Protein AF-A0A8T0XXR9-F1 (afdb_monomer_lite)

pLDDT: mean 85.79, std 13.53, range [44.84, 97.19]

Radius of gyration: 13.16 Å; chains: 1; bounding box: 33×30×31 Å

Organism: NCBI:txid29920

Foldseek 3Di:
DVVCCQAVQLLVVLLVLLCCVVPPPDPCNPVVCVVCVCSNQRNLCVVLVVDDDPVSVCSSVVVSVVSSVVSNVVVVVD

Structure (mmCIF, N/CA/C/O backbone):
data_AF-A0A8T0XXR9-F1
#
_entry.id   AF-A0A8T0XXR9-F1
#
loop_
_atom_site.group_PDB
_atom_site.id
_atom_site.type_symbol
_atom_site.label_atom_id
_atom_site.label_alt_id
_atom_site.label_comp_id
_atom_site.label_asym_id
_atom_site.label_entity_id
_atom_site.label_seq_id
_atom_site.pdbx_PDB_ins_code
_atom_site.Cartn_x
_atom_site.Cartn_y
_atom_site.Cartn_z
_atom_site.occupancy
_atom_site.B_iso_or_equiv
_atom_site.auth_seq_id
_atom_site.auth_comp_id
_atom_site.auth_asym_id
_atom_site.auth_atom_id
_atom_site.pdbx_PDB_model_num
ATOM 1 N N . MET A 1 1 ? 11.092 -20.895 -2.680 1.00 51.12 1 MET A N 1
ATOM 2 C CA . MET A 1 1 ? 10.299 -20.397 -1.528 1.00 51.12 1 MET A CA 1
ATOM 3 C C . MET A 1 1 ? 10.380 -18.877 -1.360 1.00 51.12 1 MET A C 1
ATOM 5 O O . MET A 1 1 ? 9.406 -18.305 -0.898 1.00 51.12 1 MET A O 1
ATOM 9 N N . THR A 1 2 ? 11.460 -18.217 -1.795 1.00 55.09 2 THR A N 1
ATOM 10 C CA . THR A 1 2 ? 11.679 -16.763 -1.644 1.00 55.09 2 THR A CA 1
ATOM 11 C C . THR A 1 2 ? 10.698 -15.872 -2.423 1.00 55.09 2 THR A C 1
ATOM 13 O O . THR A 1 2 ? 10.275 -14.842 -1.906 1.00 55.09 2 THR A O 1
ATOM 16 N N . GLU A 1 3 ? 10.257 -16.278 -3.618 1.00 50.03 3 GLU A N 1
ATOM 17 C CA . GLU A 1 3 ? 9.279 -15.498 -4.399 1.00 50.03 3 GLU A CA 1
ATOM 18 C C . GLU A 1 3 ? 7.903 -15.465 -3.718 1.00 50.03 3 GLU A C 1
ATOM 20 O O . GLU A 1 3 ? 7.296 -14.409 -3.588 1.00 50.03 3 GLU A O 1
ATOM 25 N N . ALA A 1 4 ? 7.427 -16.591 -3.177 1.00 51.19 4 ALA A N 1
ATOM 26 C CA . ALA A 1 4 ? 6.133 -16.639 -2.492 1.00 51.19 4 ALA A CA 1
ATOM 27 C C . ALA A 1 4 ? 6.077 -15.699 -1.272 1.00 51.19 4 ALA A C 1
ATOM 29 O O . ALA A 1 4 ? 5.043 -15.076 -1.032 1.00 51.19 4 ALA A O 1
ATOM 30 N N . SER A 1 5 ? 7.185 -15.554 -0.535 1.00 54.81 5 SER A N 1
ATOM 31 C CA . SER A 1 5 ? 7.311 -14.569 0.547 1.00 54.81 5 SER A CA 1
ATOM 32 C C . SER A 1 5 ? 7.378 -13.129 0.030 1.00 54.81 5 SER A C 1
ATOM 34 O O . SER A 1 5 ? 6.740 -12.259 0.612 1.00 54.81 5 SER A O 1
ATOM 36 N N . GLN A 1 6 ? 8.068 -12.876 -1.087 1.00 56.50 6 GLN A N 1
ATOM 37 C CA . GLN A 1 6 ? 8.175 -11.535 -1.681 1.00 56.50 6 GLN A CA 1
ATOM 38 C C . GLN A 1 6 ? 6.847 -11.016 -2.245 1.00 56.50 6 GLN A C 1
ATOM 40 O O . GLN A 1 6 ? 6.643 -9.809 -2.272 1.00 56.50 6 GLN A O 1
ATOM 45 N N . PHE A 1 7 ? 5.935 -11.902 -2.659 1.00 59.50 7 PHE A N 1
ATOM 46 C CA . PHE A 1 7 ? 4.639 -11.511 -3.226 1.00 59.50 7 PHE A CA 1
ATOM 47 C C . PHE A 1 7 ? 3.467 -11.592 -2.234 1.00 59.50 7 PHE A C 1
ATOM 49 O O . PHE A 1 7 ? 2.567 -10.755 -2.295 1.00 59.50 7 PHE A O 1
ATOM 56 N N . ARG A 1 8 ? 3.439 -12.559 -1.298 1.00 69.12 8 ARG A N 1
ATOM 57 C CA . ARG A 1 8 ? 2.328 -12.658 -0.322 1.00 69.12 8 ARG A CA 1
ATOM 58 C C . ARG A 1 8 ? 2.428 -11.646 0.814 1.00 69.12 8 ARG A C 1
ATOM 60 O O . ARG A 1 8 ? 1.391 -11.153 1.252 1.00 69.12 8 ARG A O 1
ATOM 67 N N . ILE A 1 9 ? 3.636 -11.354 1.298 1.00 83.50 9 ILE A N 1
ATOM 68 C CA . ILE A 1 9 ? 3.822 -10.500 2.480 1.00 83.50 9 ILE A CA 1
ATOM 69 C C . ILE A 1 9 ? 3.374 -9.050 2.209 1.00 83.50 9 ILE A C 1
ATOM 71 O O . ILE A 1 9 ? 2.592 -8.540 3.012 1.00 83.50 9 ILE A O 1
ATOM 75 N N . PRO A 1 10 ? 3.726 -8.404 1.075 1.00 88.62 10 PRO A N 1
ATOM 76 C CA . PRO A 1 10 ? 3.289 -7.030 0.800 1.00 88.62 10 PRO A CA 1
ATOM 77 C C . PRO A 1 10 ? 1.768 -6.884 0.723 1.00 88.62 10 PRO A C 1
ATOM 79 O O . PRO A 1 10 ? 1.192 -5.952 1.281 1.00 88.62 10 PRO A O 1
ATOM 82 N N . TYR A 1 11 ? 1.084 -7.845 0.091 1.00 89.81 11 TYR A N 1
ATOM 83 C CA . TYR A 1 11 ? -0.376 -7.831 0.017 1.00 89.81 11 TYR A CA 1
ATOM 84 C C . TYR A 1 11 ? -1.031 -7.972 1.399 1.00 89.81 11 TYR A C 1
ATOM 86 O O . TYR A 1 11 ? -1.927 -7.196 1.723 1.00 89.81 11 TYR A O 1
ATOM 94 N N . GLN A 1 12 ? -0.556 -8.897 2.240 1.00 90.38 12 GLN A N 1
ATOM 95 C CA . GLN A 1 12 ? -1.072 -9.061 3.605 1.00 90.38 12 GLN A CA 1
ATOM 96 C C . GLN A 1 12 ? -0.837 -7.817 4.474 1.00 90.38 12 GLN A C 1
ATOM 98 O O . GLN A 1 12 ? -1.710 -7.443 5.256 1.00 90.38 12 GLN A O 1
ATOM 103 N N . LEU A 1 13 ? 0.305 -7.144 4.308 1.00 92.00 13 LEU A N 1
ATOM 104 C CA . LEU A 1 13 ? 0.589 -5.878 4.986 1.00 92.00 13 LEU A CA 1
ATOM 105 C C . LEU A 1 13 ? -0.383 -4.773 4.555 1.00 92.00 13 LEU A C 1
ATOM 107 O O . LEU A 1 13 ? -0.935 -4.085 5.415 1.00 92.00 13 LEU A O 1
ATOM 111 N N . ARG A 1 14 ? -0.671 -4.650 3.251 1.00 94.06 14 ARG A N 1
ATOM 112 C CA . ARG A 1 14 ? -1.689 -3.710 2.747 1.00 94.06 14 ARG A CA 1
ATOM 113 C C . ARG A 1 14 ? -3.085 -4.029 3.291 1.00 94.06 14 ARG A C 1
ATOM 115 O O . ARG A 1 14 ? -3.814 -3.108 3.648 1.00 94.06 14 ARG A O 1
ATOM 122 N N . GLN A 1 15 ? -3.448 -5.309 3.420 1.00 92.88 15 GLN A N 1
ATOM 123 C CA . GLN A 1 15 ? -4.712 -5.718 4.049 1.00 92.88 15 GLN A CA 1
ATOM 124 C C . GLN A 1 15 ? -4.785 -5.299 5.518 1.00 92.88 15 GLN A C 1
ATOM 126 O O . GLN A 1 15 ? -5.784 -4.713 5.925 1.00 92.88 15 GLN A O 1
ATOM 131 N N . LEU A 1 16 ? -3.737 -5.567 6.303 1.00 91.06 16 LEU A N 1
ATOM 132 C CA . LEU A 1 16 ? -3.683 -5.173 7.711 1.00 91.06 16 LEU A CA 1
ATOM 133 C C . LEU A 1 16 ? -3.788 -3.653 7.865 1.00 91.06 16 LEU A C 1
ATOM 135 O O . LEU A 1 16 ? -4.544 -3.167 8.702 1.00 91.06 16 LEU A O 1
ATOM 139 N N . PHE A 1 17 ? -3.065 -2.909 7.031 1.00 91.44 17 PHE A N 1
ATOM 140 C CA . PHE A 1 17 ? -3.107 -1.454 7.020 1.00 91.44 17 PHE A CA 1
ATOM 141 C C . PHE A 1 17 ? -4.510 -0.919 6.696 1.00 91.44 17 PHE A C 1
ATOM 143 O O . PHE A 1 17 ? -5.016 -0.064 7.420 1.00 91.44 17 PHE A O 1
ATOM 150 N N . ALA A 1 18 ? -5.178 -1.467 5.675 1.00 91.44 18 ALA A N 1
ATOM 151 C CA . ALA A 1 18 ? -6.555 -1.104 5.343 1.00 91.44 18 ALA A CA 1
ATOM 152 C C . ALA A 1 18 ? -7.529 -1.410 6.498 1.00 91.44 18 ALA A C 1
ATOM 154 O O . ALA A 1 18 ? -8.368 -0.574 6.828 1.00 91.44 18 ALA A O 1
ATOM 155 N N . THR A 1 19 ? -7.384 -2.557 7.169 1.00 90.06 19 THR A N 1
ATOM 156 C CA . THR A 1 19 ? -8.175 -2.896 8.365 1.00 90.06 19 THR A CA 1
ATOM 157 C C . THR A 1 19 ? -7.933 -1.896 9.497 1.00 90.06 19 THR A C 1
ATOM 159 O O . THR A 1 19 ? -8.881 -1.427 10.121 1.00 90.06 19 THR A O 1
ATOM 162 N N . ILE A 1 20 ? -6.677 -1.533 9.758 1.00 87.81 20 ILE A N 1
ATOM 163 C CA . ILE A 1 20 ? -6.328 -0.545 10.783 1.00 87.81 20 ILE A CA 1
ATOM 164 C C . ILE A 1 20 ? -6.986 0.807 10.474 1.00 87.81 20 ILE A C 1
ATOM 166 O O . ILE A 1 20 ? -7.581 1.390 11.373 1.00 87.81 20 ILE A O 1
ATOM 170 N N . ILE A 1 21 ? -6.952 1.275 9.222 1.00 87.12 21 ILE A N 1
ATOM 171 C CA . ILE A 1 21 ? -7.600 2.537 8.821 1.00 87.12 21 ILE A CA 1
ATOM 172 C C . ILE A 1 21 ? -9.115 2.498 9.040 1.00 87.12 21 ILE A C 1
ATOM 174 O O . ILE A 1 21 ? -9.678 3.464 9.544 1.00 87.12 21 ILE A O 1
ATOM 178 N N . VAL A 1 22 ? -9.779 1.413 8.634 1.00 86.62 22 VAL A N 1
ATOM 179 C CA . VAL A 1 22 ? -11.247 1.320 8.695 1.00 86.62 22 VAL A CA 1
ATOM 180 C C . VAL A 1 22 ? -11.742 1.168 10.132 1.00 86.62 22 VAL A C 1
ATOM 182 O O . VAL A 1 22 ? -12.722 1.801 10.517 1.00 86.62 22 VAL A O 1
ATOM 185 N N . TYR A 1 23 ? -11.076 0.331 10.928 1.00 82.69 23 TYR A N 1
ATOM 186 C CA . TYR A 1 23 ? -11.588 -0.087 12.235 1.00 82.69 23 TYR A CA 1
ATOM 187 C C . TYR A 1 23 ? -10.918 0.603 13.425 1.00 82.69 23 TYR A C 1
ATOM 189 O O . TYR A 1 23 ? -11.439 0.527 14.537 1.00 82.69 23 TYR A O 1
ATOM 197 N N . SER A 1 24 ? -9.778 1.268 13.232 1.00 77.75 24 SER A N 1
ATOM 198 C CA . SER A 1 24 ? -9.084 1.986 14.308 1.00 77.75 24 SER A CA 1
ATOM 199 C C . SE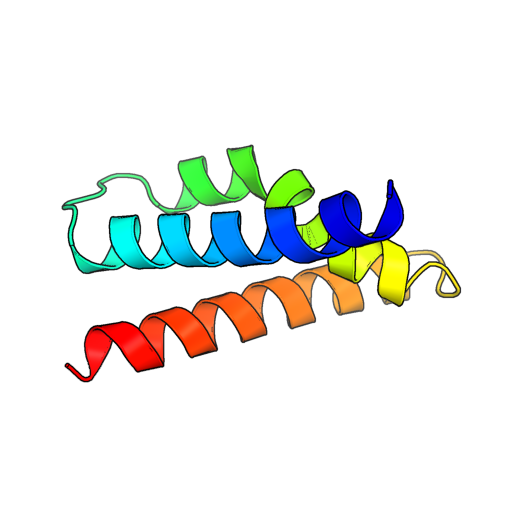R A 1 24 ? -9.199 3.492 14.091 1.00 77.75 24 SER A C 1
ATOM 201 O O . SER A 1 24 ? -9.049 3.980 12.976 1.00 77.75 24 SER A O 1
ATOM 203 N N . GLN A 1 25 ? -9.416 4.256 15.166 1.00 66.56 25 GLN A N 1
ATOM 204 C CA . GLN A 1 25 ? -9.314 5.719 15.134 1.00 66.56 25 GLN A CA 1
ATOM 205 C C . GLN A 1 25 ? -7.837 6.129 15.013 1.00 66.56 25 GLN A C 1
ATOM 207 O O . GLN A 1 25 ? -7.211 6.567 15.978 1.00 66.56 25 GLN A O 1
ATOM 212 N N . VAL A 1 26 ? -7.241 5.916 13.838 1.00 70.25 26 VAL A N 1
ATOM 213 C CA . VAL A 1 26 ? -5.846 6.278 13.579 1.00 70.25 26 VAL A CA 1
ATOM 214 C C . VAL A 1 26 ? -5.761 7.774 13.322 1.00 70.25 26 VAL A C 1
ATOM 216 O O . VAL A 1 26 ? -6.237 8.272 12.306 1.00 70.25 26 VAL A O 1
ATOM 219 N N . VAL A 1 27 ? -5.119 8.486 14.245 1.00 65.38 27 VAL A N 1
ATOM 220 C CA . VAL A 1 27 ? -4.943 9.944 14.174 1.00 65.38 27 VAL A CA 1
ATOM 221 C C . VAL A 1 27 ? -3.942 10.348 13.077 1.00 65.38 27 VAL A C 1
ATOM 223 O O . VAL A 1 27 ? -4.057 11.430 12.515 1.00 65.38 27 VAL A O 1
ATOM 226 N N . GLU A 1 28 ? -2.999 9.469 12.707 1.00 82.19 28 GLU A N 1
ATOM 227 C CA . GLU A 1 28 ? -1.877 9.799 11.809 1.00 82.19 28 GLU A CA 1
ATOM 228 C C . GLU A 1 28 ? -1.657 8.766 10.686 1.00 82.19 28 GLU A C 1
ATOM 230 O O . GLU A 1 28 ? -0.588 8.167 10.549 1.00 82.19 28 GLU A O 1
ATOM 235 N N . VAL A 1 29 ? -2.670 8.558 9.840 1.00 84.12 29 VAL A N 1
ATOM 236 C CA . VAL A 1 29 ? -2.598 7.614 8.701 1.00 84.12 29 VAL A CA 1
ATOM 237 C C . VAL A 1 29 ? -1.430 7.924 7.750 1.00 84.12 29 VAL A C 1
ATOM 239 O O . VAL A 1 29 ? -0.781 7.006 7.251 1.00 84.12 29 VAL A O 1
ATOM 242 N N . GLY A 1 30 ? -1.119 9.207 7.535 1.00 86.94 30 GLY A N 1
ATOM 243 C CA . GLY A 1 30 ? -0.017 9.631 6.665 1.00 86.94 30 GLY A CA 1
ATOM 244 C C . GLY A 1 30 ? 1.362 9.194 7.171 1.00 86.94 30 GLY A C 1
ATOM 245 O O . GLY A 1 30 ? 2.160 8.677 6.396 1.00 86.94 30 GLY A O 1
ATOM 246 N N . ALA A 1 31 ? 1.628 9.317 8.475 1.00 88.69 31 ALA A N 1
ATOM 247 C CA . ALA A 1 31 ? 2.900 8.887 9.059 1.00 88.69 31 ALA A CA 1
ATOM 248 C C . ALA A 1 31 ? 3.080 7.363 8.973 1.00 88.69 31 ALA A C 1
ATOM 250 O O . ALA A 1 31 ? 4.181 6.867 8.730 1.00 88.69 31 ALA A O 1
ATOM 251 N N . LEU A 1 32 ? 1.986 6.613 9.139 1.00 88.06 32 LEU A N 1
ATOM 252 C CA . LEU A 1 32 ? 1.996 5.159 9.006 1.00 88.06 32 LEU A CA 1
ATOM 253 C C . LEU A 1 32 ? 2.243 4.726 7.553 1.00 88.06 32 LEU A C 1
ATOM 255 O O . LEU A 1 32 ? 2.987 3.777 7.321 1.00 88.06 32 LEU A O 1
ATOM 259 N N . TRP A 1 33 ? 1.655 5.436 6.587 1.00 90.50 33 TRP A N 1
ATOM 260 C CA . TRP A 1 33 ? 1.903 5.217 5.163 1.00 90.50 33 TRP A CA 1
ATOM 261 C C . TRP A 1 33 ? 3.380 5.413 4.809 1.00 90.50 33 TRP A C 1
ATOM 263 O O . TRP A 1 33 ? 3.994 4.487 4.287 1.00 90.50 33 TRP A O 1
ATOM 273 N N . GLU A 1 34 ? 3.965 6.567 5.142 1.00 91.81 34 GLU A N 1
ATOM 274 C CA . GLU A 1 34 ? 5.370 6.860 4.815 1.00 91.81 34 GLU A CA 1
ATOM 275 C C . GLU A 1 34 ? 6.329 5.854 5.464 1.00 91.81 34 GLU A C 1
ATOM 277 O O . GLU A 1 34 ? 7.316 5.446 4.858 1.00 91.81 34 GLU A O 1
ATOM 282 N N . ARG A 1 35 ? 6.010 5.385 6.677 1.00 91.06 35 ARG A N 1
ATO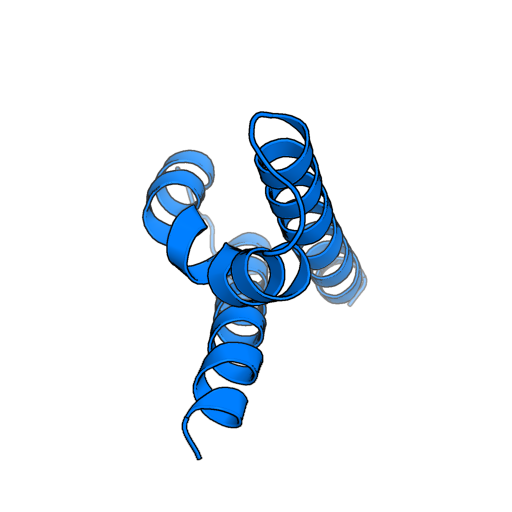M 283 C CA . ARG A 1 35 ? 6.826 4.394 7.390 1.00 91.06 35 ARG A CA 1
ATOM 284 C C . ARG A 1 35 ? 6.870 3.025 6.707 1.00 91.06 35 ARG A C 1
ATOM 286 O O . ARG A 1 35 ? 7.893 2.355 6.804 1.00 91.06 35 ARG A O 1
ATOM 293 N N . PHE A 1 36 ? 5.769 2.587 6.101 1.00 90.88 36 PHE A N 1
ATOM 294 C CA . PHE A 1 36 ? 5.618 1.221 5.577 1.00 90.88 36 PHE A CA 1
ATOM 295 C C . PHE A 1 36 ? 5.490 1.159 4.051 1.00 90.88 36 PHE A C 1
ATOM 297 O O . PHE A 1 36 ? 5.282 0.084 3.492 1.00 90.88 36 PHE A O 1
ATOM 304 N N . TYR A 1 37 ? 5.623 2.291 3.359 1.00 93.56 37 TYR A N 1
ATOM 305 C CA . TYR A 1 37 ? 5.480 2.373 1.908 1.00 93.56 37 TYR A CA 1
ATOM 306 C C . TYR A 1 37 ? 6.395 1.398 1.151 1.00 93.56 37 TYR A C 1
ATOM 308 O O . TYR A 1 37 ? 5.944 0.718 0.225 1.00 93.56 37 TYR A O 1
ATOM 316 N N . ASP A 1 38 ? 7.660 1.290 1.556 1.00 93.25 38 ASP A N 1
ATOM 317 C CA . ASP A 1 38 ? 8.625 0.396 0.908 1.00 93.25 38 ASP A CA 1
ATOM 318 C C . ASP A 1 38 ? 8.203 -1.076 1.041 1.00 93.25 38 ASP A C 1
ATOM 320 O O . ASP A 1 38 ? 8.240 -1.832 0.067 1.00 93.25 38 ASP A O 1
ATOM 324 N N . ASP A 1 39 ? 7.695 -1.468 2.213 1.00 92.50 39 ASP A N 1
ATOM 325 C CA . ASP A 1 39 ? 7.179 -2.818 2.457 1.00 92.50 39 ASP A CA 1
ATOM 326 C C . ASP A 1 39 ? 5.891 -3.085 1.670 1.00 92.50 39 ASP A C 1
ATOM 328 O O . ASP A 1 39 ? 5.705 -4.165 1.101 1.00 92.50 39 ASP A O 1
ATOM 332 N N . PHE A 1 40 ? 4.998 -2.092 1.601 1.00 93.81 40 PHE A N 1
ATOM 333 C CA . PHE A 1 40 ? 3.763 -2.188 0.829 1.00 93.81 40 PHE A CA 1
ATOM 334 C C . PHE A 1 40 ? 4.020 -2.280 -0.658 1.00 93.81 40 PHE A C 1
ATOM 336 O O . PHE A 1 40 ? 3.189 -2.845 -1.350 1.00 93.81 40 PHE A O 1
ATOM 343 N N . SER A 1 41 ? 5.093 -1.696 -1.171 1.00 94.81 41 SER A N 1
ATOM 344 C CA . SER A 1 41 ? 5.316 -1.569 -2.609 1.00 94.81 41 SER A CA 1
ATOM 345 C C . SER A 1 41 ? 6.302 -2.595 -3.166 1.00 94.81 41 SER A C 1
ATOM 347 O O . SER A 1 41 ? 6.484 -2.662 -4.383 1.00 94.81 41 SER A O 1
ATOM 349 N N . LEU A 1 42 ? 6.901 -3.429 -2.307 1.00 93.88 42 LEU A N 1
ATOM 350 C CA . LEU A 1 42 ? 7.966 -4.371 -2.655 1.00 93.88 42 LEU A CA 1
ATOM 351 C C . LEU A 1 42 ? 7.613 -5.279 -3.845 1.00 93.88 42 LEU A C 1
ATOM 353 O O . LEU A 1 42 ? 8.402 -5.427 -4.781 1.00 93.88 42 LEU A O 1
ATOM 357 N N . ASP A 1 43 ? 6.413 -5.858 -3.849 1.00 93.44 43 ASP A N 1
ATOM 358 C CA . ASP A 1 43 ? 5.934 -6.729 -4.926 1.00 93.44 43 ASP A CA 1
ATOM 359 C C . ASP A 1 43 ? 5.772 -5.978 -6.256 1.00 93.44 43 ASP A C 1
ATOM 361 O O . ASP A 1 43 ? 6.138 -6.493 -7.317 1.00 93.44 43 ASP A O 1
ATOM 365 N N . PHE A 1 44 ? 5.291 -4.735 -6.214 1.00 94.31 44 PHE A N 1
ATOM 366 C CA . PHE A 1 44 ? 5.217 -3.873 -7.389 1.00 94.31 44 PHE A CA 1
ATOM 367 C C . PHE A 1 44 ? 6.603 -3.410 -7.847 1.00 94.31 44 PHE A C 1
ATOM 369 O O . PHE A 1 44 ? 6.859 -3.372 -9.051 1.00 94.31 44 PHE A O 1
ATOM 376 N N . GLY A 1 45 ? 7.529 -3.148 -6.925 1.00 93.75 45 GLY A N 1
ATOM 377 C CA . GLY A 1 45 ? 8.928 -2.849 -7.229 1.00 93.75 45 GLY A CA 1
ATOM 378 C C . GLY A 1 45 ? 9.603 -3.977 -8.011 1.00 93.75 45 GLY A C 1
ATOM 379 O O . GLY A 1 45 ? 10.313 -3.716 -8.988 1.00 93.75 45 GLY A O 1
ATOM 380 N N . TYR A 1 46 ? 9.320 -5.231 -7.642 1.00 90.81 46 TYR A N 1
ATOM 381 C CA . TYR A 1 46 ? 9.750 -6.406 -8.402 1.00 90.81 46 TYR A CA 1
ATOM 382 C C . TYR A 1 46 ? 9.020 -6.541 -9.738 1.00 90.81 46 TYR A C 1
ATOM 384 O O . TYR A 1 46 ? 9.663 -6.807 -10.754 1.00 90.81 46 TYR A O 1
ATOM 392 N N . LYS A 1 47 ? 7.699 -6.333 -9.767 1.00 92.62 47 LYS A N 1
ATOM 393 C CA . LYS A 1 47 ? 6.884 -6.441 -10.988 1.00 92.62 47 LYS A CA 1
ATOM 394 C C . LYS A 1 47 ? 7.314 -5.452 -12.075 1.00 92.62 47 LYS A C 1
ATOM 396 O O . LYS A 1 47 ? 7.357 -5.818 -13.245 1.00 92.62 47 LYS A O 1
ATOM 401 N N . TYR A 1 48 ? 7.657 -4.225 -11.693 1.00 93.69 48 TYR A N 1
ATOM 402 C CA . TYR A 1 48 ? 8.062 -3.153 -12.607 1.00 93.69 48 TYR A CA 1
ATOM 403 C C . TYR A 1 48 ? 9.585 -2.965 -12.672 1.00 93.69 48 TYR A C 1
ATOM 405 O O . TYR A 1 48 ? 10.062 -1.923 -13.112 1.00 93.69 48 TYR A O 1
ATOM 413 N N . ARG A 1 49 ? 10.375 -3.972 -12.266 1.00 92.62 49 ARG A N 1
ATOM 414 C CA . ARG A 1 49 ? 11.849 -3.891 -12.214 1.00 92.62 49 ARG A CA 1
ATOM 415 C C . ARG A 1 49 ? 12.537 -3.601 -13.551 1.00 92.62 49 ARG A C 1
ATOM 417 O O . ARG A 1 49 ? 13.709 -3.254 -13.537 1.00 92.62 49 ARG A O 1
ATOM 424 N N . SER A 1 50 ? 11.851 -3.817 -14.674 1.00 95.06 50 SER A N 1
ATOM 425 C CA . SER A 1 50 ? 12.361 -3.547 -16.023 1.00 95.06 50 SER A CA 1
ATOM 426 C C . SER A 1 50 ? 12.208 -2.085 -16.448 1.00 95.06 50 SER A C 1
ATOM 428 O O . SER A 1 50 ? 12.739 -1.708 -17.485 1.00 95.06 50 SER A O 1
ATOM 430 N N . LEU A 1 51 ? 11.439 -1.287 -15.701 1.00 94.38 51 LEU A N 1
ATOM 431 C CA . LEU A 1 51 ? 11.328 0.154 -15.907 1.00 94.38 51 LEU A CA 1
ATOM 432 C C . LEU A 1 51 ? 12.457 0.863 -15.152 1.00 94.38 51 LEU A C 1
ATOM 434 O O . LEU A 1 51 ? 12.914 0.380 -14.116 1.00 94.38 51 LEU A O 1
ATOM 438 N N . GLU A 1 52 ? 12.863 2.034 -15.634 1.00 91.75 52 GLU A N 1
ATOM 439 C CA . GLU A 1 52 ? 13.912 2.847 -15.014 1.00 91.75 52 GLU A CA 1
ATOM 440 C C . GLU A 1 52 ?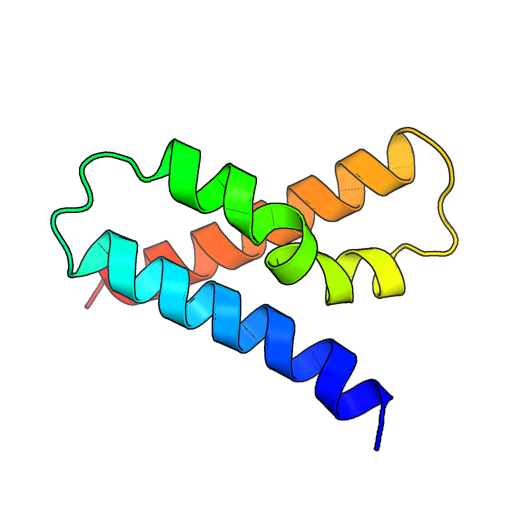 13.417 4.263 -14.701 1.00 91.75 52 GLU A C 1
ATOM 442 O O . GLU A 1 52 ? 12.452 4.753 -15.296 1.00 91.75 52 GLU A O 1
ATOM 447 N N . GLY A 1 53 ? 14.087 4.909 -13.742 1.00 92.12 53 GLY A N 1
ATOM 448 C CA . GLY A 1 53 ? 13.808 6.283 -13.322 1.00 92.12 53 GLY A CA 1
ATOM 449 C C . GLY A 1 53 ? 12.357 6.514 -12.889 1.00 92.12 53 GLY A C 1
ATOM 450 O O . GLY A 1 53 ? 11.694 5.622 -12.355 1.00 92.12 53 GLY A O 1
ATOM 451 N N . ASN A 1 54 ? 11.857 7.720 -13.164 1.00 94.69 54 ASN A N 1
ATOM 452 C CA . ASN A 1 54 ? 10.541 8.184 -12.713 1.00 94.69 54 ASN A CA 1
ATOM 453 C C . ASN A 1 54 ? 9.392 7.260 -13.142 1.00 94.69 54 ASN A C 1
ATOM 455 O O . ASN A 1 54 ? 8.458 7.048 -12.377 1.00 94.69 54 ASN A O 1
ATOM 459 N N . ALA A 1 55 ? 9.471 6.650 -14.330 1.00 94.31 55 ALA A N 1
ATOM 460 C CA . ALA A 1 55 ? 8.414 5.771 -14.830 1.00 94.31 55 ALA A CA 1
ATOM 461 C C . ALA A 1 55 ? 8.215 4.532 -13.940 1.00 94.31 55 ALA A C 1
ATOM 463 O O . ALA A 1 55 ? 7.086 4.071 -13.747 1.00 94.31 55 ALA A O 1
ATOM 464 N N . LYS A 1 56 ? 9.303 3.994 -13.371 1.00 95.06 56 LYS A N 1
ATOM 465 C CA . LYS A 1 56 ? 9.225 2.898 -12.401 1.00 95.06 56 LYS A CA 1
ATOM 466 C C . LYS A 1 56 ? 8.553 3.368 -11.116 1.00 95.06 56 LYS A C 1
ATOM 468 O O . LYS A 1 56 ? 7.628 2.712 -10.644 1.00 95.06 56 LYS A O 1
ATOM 473 N N . GLU A 1 57 ? 9.019 4.479 -10.558 1.00 95.12 57 GLU A N 1
ATOM 474 C CA . GLU A 1 57 ? 8.525 5.013 -9.285 1.00 95.12 57 GLU A CA 1
ATOM 475 C C . GLU A 1 57 ? 7.032 5.349 -9.354 1.00 95.12 57 GLU A C 1
ATOM 477 O O . GLU A 1 57 ? 6.266 4.948 -8.475 1.00 95.12 57 GLU A O 1
ATOM 482 N N . GLU A 1 58 ? 6.593 5.987 -10.441 1.00 96.00 58 GLU A N 1
ATOM 483 C CA . GLU A 1 58 ? 5.185 6.299 -10.688 1.00 96.00 58 GLU A CA 1
ATOM 484 C C . GLU A 1 58 ? 4.329 5.033 -10.783 1.00 96.00 58 GLU A C 1
ATOM 486 O O . GLU A 1 58 ? 3.288 4.942 -10.129 1.00 96.00 58 GLU A O 1
ATOM 491 N N . MET A 1 59 ? 4.777 4.023 -11.539 1.00 96.44 59 MET A N 1
ATOM 492 C CA . MET A 1 59 ? 4.053 2.755 -11.674 1.00 96.44 59 MET A CA 1
ATOM 493 C C . MET A 1 59 ? 3.926 2.015 -10.344 1.00 96.44 59 MET A C 1
ATOM 495 O O . MET A 1 59 ? 2.846 1.504 -10.028 1.00 96.44 59 MET A O 1
ATOM 499 N N . VAL A 1 60 ? 5.008 1.963 -9.566 1.00 96.75 60 VAL A N 1
ATOM 500 C CA . VAL A 1 60 ? 5.038 1.313 -8.251 1.00 96.75 60 VAL A CA 1
ATOM 501 C C . VAL A 1 60 ? 4.091 2.028 -7.289 1.00 96.75 60 VAL A C 1
ATOM 503 O O . VAL A 1 60 ? 3.225 1.382 -6.688 1.00 96.75 60 VAL A O 1
ATOM 506 N N . LYS A 1 61 ? 4.181 3.358 -7.200 1.00 96.06 61 LYS A N 1
ATOM 507 C CA . LYS A 1 61 ? 3.331 4.160 -6.315 1.00 96.06 61 LYS A CA 1
ATOM 508 C C . LYS A 1 61 ? 1.857 4.055 -6.697 1.00 96.06 61 LYS A C 1
ATOM 510 O O . LYS A 1 61 ? 1.019 3.793 -5.833 1.00 96.06 61 LYS A O 1
ATOM 515 N N . PHE A 1 62 ? 1.543 4.192 -7.986 1.00 96.44 62 PHE A N 1
ATOM 516 C CA . PHE A 1 62 ? 0.175 4.110 -8.497 1.00 96.44 62 PHE A CA 1
ATOM 517 C C . PHE A 1 62 ? -0.477 2.764 -8.169 1.00 96.44 62 PHE A C 1
ATOM 519 O O . PHE A 1 62 ? -1.579 2.732 -7.623 1.00 96.44 62 PHE A O 1
ATOM 526 N N . HIS A 1 63 ? 0.198 1.648 -8.457 1.00 97.19 63 HIS A N 1
ATOM 527 C CA . HIS A 1 63 ? -0.380 0.324 -8.220 1.00 97.19 63 HIS A CA 1
ATOM 528 C C . HIS A 1 63 ? -0.505 -0.007 -6.731 1.00 97.19 63 HIS A C 1
ATOM 530 O O . HIS A 1 63 ? -1.487 -0.639 -6.338 1.00 97.19 63 HIS A O 1
ATOM 536 N N . THR A 1 64 ? 0.429 0.468 -5.902 1.00 96.44 64 THR A N 1
ATOM 537 C CA . THR A 1 64 ? 0.349 0.323 -4.442 1.00 96.44 64 THR A CA 1
ATOM 538 C C . THR A 1 64 ? -0.876 1.050 -3.890 1.00 96.44 64 THR A C 1
ATOM 540 O O . THR A 1 64 ? -1.689 0.441 -3.194 1.00 96.44 64 THR A O 1
ATOM 543 N N . LEU A 1 65 ? -1.057 2.323 -4.260 1.00 95.00 65 LEU A N 1
ATOM 544 C CA . LEU A 1 65 ? -2.203 3.131 -3.832 1.00 95.00 65 LEU A CA 1
ATOM 545 C C . LEU A 1 65 ? -3.528 2.583 -4.363 1.00 95.00 65 LEU A C 1
ATOM 547 O O . LEU A 1 65 ? -4.497 2.504 -3.613 1.00 95.00 65 LEU A O 1
ATOM 551 N N . LYS A 1 66 ? -3.569 2.160 -5.630 1.00 95.81 66 LYS A N 1
ATOM 552 C CA . LYS A 1 66 ? -4.765 1.555 -6.223 1.00 95.81 66 LYS A CA 1
ATOM 553 C C . LYS A 1 66 ? -5.185 0.299 -5.462 1.00 95.81 66 LYS A C 1
ATOM 555 O O . LYS A 1 66 ? -6.338 0.198 -5.064 1.00 95.81 66 LYS A O 1
ATOM 560 N N . ASN A 1 67 ? -4.253 -0.625 -5.212 1.00 95.50 67 ASN A N 1
ATOM 561 C CA . ASN A 1 67 ? -4.562 -1.862 -4.493 1.00 95.50 67 ASN A CA 1
ATOM 562 C C . ASN A 1 67 ? -5.072 -1.590 -3.071 1.00 95.50 67 ASN A C 1
ATOM 564 O O . ASN A 1 67 ? -5.984 -2.261 -2.598 1.00 95.50 67 ASN A O 1
ATOM 568 N N . LEU A 1 68 ? -4.502 -0.588 -2.406 1.00 92.94 68 LEU A N 1
ATOM 569 C CA . LEU A 1 68 ? -4.916 -0.172 -1.074 1.00 92.94 68 LEU A CA 1
ATOM 570 C C . LEU A 1 68 ? -6.303 0.482 -1.079 1.00 92.94 68 LEU A C 1
ATOM 572 O O . LEU A 1 68 ? -7.126 0.166 -0.228 1.00 92.94 68 LEU A O 1
ATOM 576 N N . ASN A 1 69 ? -6.596 1.327 -2.067 1.00 92.69 69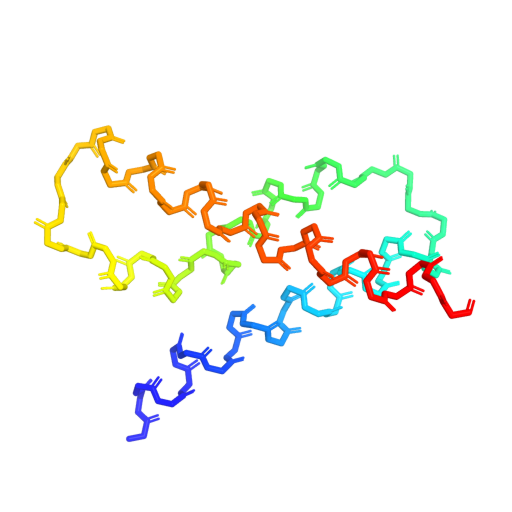 ASN A N 1
ATOM 577 C CA . ASN A 1 69 ? -7.928 1.895 -2.258 1.00 92.69 69 ASN A CA 1
ATOM 578 C C . ASN A 1 69 ? -8.980 0.810 -2.534 1.00 92.69 69 ASN A C 1
ATOM 580 O O . ASN A 1 69 ? -10.059 0.848 -1.950 1.00 92.69 69 ASN A O 1
ATOM 584 N N . ASP A 1 70 ? -8.657 -0.184 -3.364 1.00 94.50 70 ASP A N 1
ATOM 585 C CA . ASP A 1 70 ? -9.547 -1.318 -3.636 1.00 94.50 70 ASP A CA 1
ATOM 586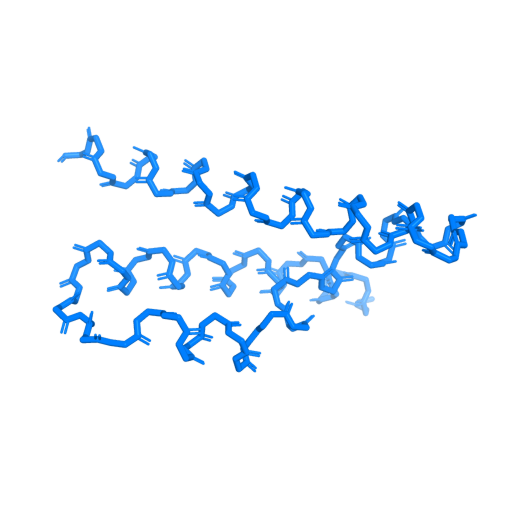 C C . ASP A 1 70 ? -9.867 -2.099 -2.344 1.00 94.50 70 ASP A C 1
ATOM 588 O O . ASP A 1 70 ? -11.017 -2.471 -2.110 1.00 94.50 70 ASP A O 1
ATOM 592 N N . LEU A 1 71 ? -8.873 -2.294 -1.465 1.00 93.69 71 LEU A N 1
ATOM 593 C CA . LEU A 1 71 ? -9.064 -2.914 -0.147 1.00 93.69 71 LEU A CA 1
ATOM 594 C C . LEU A 1 71 ? -9.938 -2.062 0.782 1.00 93.69 71 LEU A C 1
ATOM 596 O O . LEU A 1 71 ? -10.827 -2.595 1.441 1.00 93.69 71 LEU A O 1
ATOM 600 N N . LEU A 1 72 ? -9.715 -0.747 0.822 1.00 90.12 72 LEU A N 1
ATOM 601 C CA . LEU A 1 72 ? -10.524 0.168 1.630 1.00 90.12 72 LEU A CA 1
ATOM 602 C C . LEU A 1 72 ? -11.984 0.186 1.168 1.00 90.12 72 LEU A C 1
ATOM 604 O O . LEU A 1 72 ? -12.881 0.136 2.006 1.00 90.12 72 LEU A O 1
ATOM 608 N N . LEU A 1 73 ? -12.232 0.197 -0.145 1.00 90.56 73 LEU A N 1
ATOM 609 C CA . LEU A 1 73 ? -13.583 0.104 -0.699 1.00 90.56 73 LEU A CA 1
ATOM 610 C C . LEU A 1 73 ? -1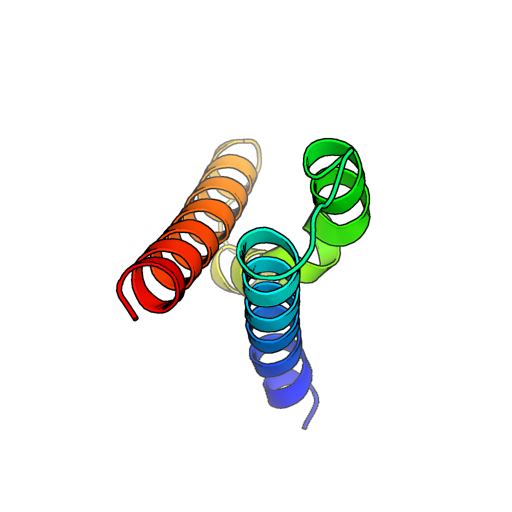4.248 -1.221 -0.323 1.00 90.56 73 LEU A C 1
ATOM 612 O O . LEU A 1 73 ? -15.401 -1.214 0.101 1.00 90.56 73 LEU A O 1
ATOM 616 N N . ALA A 1 74 ? -13.524 -2.338 -0.424 1.00 89.44 74 ALA A N 1
ATOM 617 C CA . ALA A 1 74 ? -14.039 -3.654 -0.050 1.00 89.44 74 ALA A CA 1
ATOM 618 C C . ALA A 1 74 ? -14.374 -3.766 1.449 1.00 89.44 74 ALA A C 1
ATOM 620 O O . ALA A 1 74 ? -15.316 -4.465 1.810 1.00 89.44 74 ALA A O 1
ATOM 621 N N . TYR A 1 75 ? -13.623 -3.091 2.322 1.00 83.88 75 TYR A N 1
ATOM 622 C CA . TYR A 1 75 ? -13.849 -3.126 3.772 1.00 83.88 75 TYR A CA 1
ATOM 623 C C . TYR A 1 75 ? -14.870 -2.095 4.261 1.00 83.88 75 TYR A C 1
ATOM 625 O O . TYR A 1 75 ? -15.564 -2.358 5.235 1.00 83.88 75 TYR A O 1
ATOM 633 N N . GLY A 1 76 ? -14.969 -0.936 3.607 1.00 72.12 76 GLY A N 1
ATOM 634 C CA . GLY A 1 76 ? -15.909 0.133 3.963 1.00 72.12 76 GLY A CA 1
ATOM 635 C C . GLY A 1 76 ? -17.322 -0.040 3.398 1.00 72.12 76 GLY A C 1
ATOM 636 O O . GLY A 1 76 ? -18.189 0.775 3.695 1.00 72.12 76 GLY A O 1
ATOM 637 N N . SER A 1 77 ? -17.559 -1.067 2.576 1.00 58.28 77 SER A N 1
ATOM 638 C CA . SER A 1 77 ? -18.888 -1.429 2.058 1.00 58.28 77 SER A CA 1
ATOM 639 C C . SER A 1 77 ? -19.514 -2.646 2.765 1.00 58.28 77 SER A C 1
ATOM 641 O O . SER A 1 77 ? -20.475 -3.218 2.249 1.00 58.28 77 SER A O 1
ATOM 643 N N . ALA A 1 78 ? -18.980 -3.020 3.935 1.00 44.84 78 ALA A N 1
ATOM 644 C CA . ALA A 1 78 ? -19.489 -4.080 4.810 1.00 44.84 78 ALA A CA 1
ATOM 645 C C . ALA A 1 78 ? -20.483 -3.558 5.861 1.00 44.84 78 ALA A C 1
ATOM 647 O O . ALA A 1 78 ? -20.256 -2.448 6.394 1.00 44.84 78 ALA A O 1
#

Sequence (78 aa):
MTEASQFRIPYQLRQLFATIIVYSQVVEVGALWERFYDDFSLDFGYKYRSLEGNAKEEMVKFHTLKNLNDLLLAYGSA

Secondary structure (DSSP, 8-state):
-HHHHHHHHHHHHHHHHHHHHHHS--TTHHHHHHHHHHHHHHHHHHHTTT--HHHHHHHHHHHHHHHHHHHHHHHHT-